Protein AF-G4ZE97-F1 (afdb_monomer_lite)

Structure (mmCIF, N/CA/C/O backbone):
data_AF-G4ZE97-F1
#
_entry.id   AF-G4ZE97-F1
#
loop_
_atom_site.group_PDB
_atom_site.id
_atom_site.type_symbol
_atom_site.label_atom_id
_atom_site.label_alt_id
_atom_site.label_comp_id
_atom_site.label_asym_id
_atom_site.label_entity_id
_atom_site.label_seq_id
_atom_site.pdbx_PDB_ins_code
_atom_site.Cartn_x
_atom_site.Cartn_y
_atom_site.Cartn_z
_atom_site.occupancy
_atom_site.B_iso_or_equiv
_atom_site.auth_seq_id
_atom_site.auth_comp_id
_atom_site.auth_asym_id
_atom_site.auth_atom_id
_atom_site.pdbx_PDB_model_num
ATOM 1 N N . GLU A 1 1 ? 15.556 -15.487 -11.715 1.00 50.19 1 GLU A N 1
ATOM 2 C CA . GLU A 1 1 ? 15.841 -15.168 -13.127 1.00 50.19 1 GLU A CA 1
ATOM 3 C C . GLU A 1 1 ? 17.042 -14.242 -13.158 1.00 50.19 1 GLU A C 1
ATOM 5 O O . GLU A 1 1 ? 17.105 -13.335 -12.333 1.00 50.19 1 GLU A O 1
ATOM 10 N N . THR A 1 2 ? 18.042 -14.545 -13.981 1.00 65.00 2 THR A N 1
ATOM 11 C CA . THR A 1 2 ? 19.244 -13.715 -14.138 1.00 65.00 2 THR A CA 1
ATOM 12 C C . THR A 1 2 ? 19.065 -12.788 -15.335 1.00 65.00 2 THR A C 1
ATOM 14 O O . THR A 1 2 ? 18.275 -13.066 -16.232 1.00 65.00 2 THR A O 1
ATOM 17 N N . VAL A 1 3 ? 19.810 -11.684 -15.365 1.00 70.75 3 VAL A N 1
ATOM 18 C CA . VAL A 1 3 ? 19.768 -10.701 -16.467 1.00 70.75 3 VAL A CA 1
ATOM 19 C C . VAL A 1 3 ? 20.114 -11.340 -17.825 1.00 70.75 3 VAL A C 1
ATOM 21 O O . VAL A 1 3 ? 19.690 -10.852 -18.866 1.00 70.75 3 VAL A O 1
ATOM 24 N N . ASP A 1 4 ? 20.820 -12.473 -17.800 1.00 76.44 4 ASP A N 1
ATOM 25 C CA . ASP A 1 4 ? 21.228 -13.247 -18.976 1.00 76.44 4 ASP A CA 1
ATOM 26 C C . ASP A 1 4 ? 20.068 -13.958 -19.694 1.00 76.44 4 ASP A C 1
ATOM 28 O O . ASP A 1 4 ? 20.232 -14.378 -20.837 1.00 76.44 4 ASP A O 1
ATOM 32 N N . SER A 1 5 ? 18.897 -14.109 -19.061 1.00 87.25 5 SER A N 1
ATOM 33 C CA . SER A 1 5 ? 17.724 -14.733 -19.696 1.00 87.25 5 SER A CA 1
ATOM 34 C C . SER A 1 5 ? 16.816 -13.741 -20.431 1.00 87.25 5 SER A C 1
ATOM 36 O O . SER A 1 5 ? 15.725 -14.123 -20.853 1.00 87.25 5 SER A O 1
ATOM 38 N N . LEU A 1 6 ? 17.217 -12.472 -20.553 1.00 86.81 6 LEU A N 1
ATOM 39 C CA . LEU A 1 6 ? 16.412 -11.439 -21.205 1.00 86.81 6 LEU A CA 1
ATOM 40 C C . LEU A 1 6 ? 16.448 -11.579 -22.730 1.00 86.81 6 LEU A C 1
ATOM 42 O O . LEU A 1 6 ? 17.508 -11.744 -23.333 1.00 86.81 6 LEU A O 1
ATOM 46 N N . SER A 1 7 ? 15.283 -11.463 -23.368 1.00 91.94 7 SER A N 1
ATOM 47 C CA . SER A 1 7 ? 15.202 -11.398 -24.826 1.00 91.94 7 SER A CA 1
ATOM 48 C C . SER A 1 7 ? 15.665 -10.033 -25.346 1.00 91.94 7 SER A C 1
ATOM 50 O O . SER A 1 7 ? 15.654 -9.029 -24.634 1.00 91.94 7 SER A O 1
ATOM 52 N N . GLU A 1 8 ? 16.011 -9.954 -26.631 1.00 91.06 8 GLU A N 1
ATOM 53 C CA . GLU A 1 8 ? 16.383 -8.689 -27.284 1.00 91.06 8 GLU A CA 1
ATOM 54 C C . GLU A 1 8 ? 15.276 -7.621 -27.171 1.00 91.06 8 GLU A C 1
ATOM 56 O O . GLU A 1 8 ? 15.547 -6.429 -26.988 1.00 91.06 8 GLU A O 1
ATOM 61 N N . LYS A 1 9 ? 14.010 -8.056 -27.192 1.00 89.50 9 LYS A N 1
ATOM 62 C CA . LYS A 1 9 ? 12.850 -7.192 -26.949 1.00 89.50 9 LYS A CA 1
ATOM 63 C C . LYS A 1 9 ? 12.836 -6.651 -25.519 1.00 89.50 9 LYS A C 1
ATOM 65 O O . LYS A 1 9 ? 12.545 -5.471 -25.329 1.00 89.50 9 LYS A O 1
ATOM 70 N N . ASP A 1 10 ? 13.164 -7.479 -24.531 1.00 88.94 10 ASP A N 1
ATOM 71 C CA . ASP A 1 10 ? 13.224 -7.051 -23.130 1.00 88.94 10 ASP A CA 1
ATOM 72 C C . ASP A 1 10 ? 14.330 -6.016 -22.932 1.00 88.94 10 ASP A C 1
ATOM 74 O O . ASP A 1 10 ? 14.090 -4.970 -22.337 1.00 88.94 10 ASP A O 1
ATOM 78 N N . ILE A 1 11 ? 15.507 -6.249 -23.519 1.00 87.00 11 ILE A N 1
ATOM 79 C CA . ILE A 1 11 ? 16.643 -5.318 -23.472 1.00 87.00 11 ILE A CA 1
ATOM 80 C C . ILE A 1 11 ? 16.280 -3.973 -24.118 1.00 87.00 11 ILE A C 1
ATOM 82 O O . ILE A 1 11 ? 16.562 -2.913 -23.552 1.00 87.00 11 ILE A O 1
ATOM 86 N N . THR A 1 12 ? 15.611 -4.006 -25.274 1.00 91.88 12 THR A N 1
ATOM 87 C CA . THR A 1 12 ? 15.180 -2.800 -26.001 1.00 91.88 12 THR A CA 1
ATOM 88 C C . THR A 1 12 ? 14.204 -1.958 -25.180 1.00 91.88 12 THR A C 1
ATOM 90 O O . THR A 1 12 ? 14.267 -0.732 -25.221 1.00 91.88 12 THR A O 1
ATOM 93 N N . ASN A 1 13 ? 13.339 -2.600 -24.393 1.00 87.25 13 ASN A N 1
ATOM 94 C CA . ASN A 1 13 ? 12.408 -1.908 -23.503 1.00 87.25 13 ASN A CA 1
ATOM 95 C C . ASN A 1 13 ? 13.074 -1.435 -22.200 1.00 87.25 13 ASN A C 1
ATOM 97 O O . ASN A 1 13 ? 12.730 -0.375 -21.680 1.00 87.25 13 ASN A O 1
ATOM 101 N N . LEU A 1 14 ? 14.028 -2.202 -21.665 1.00 86.38 14 LEU A N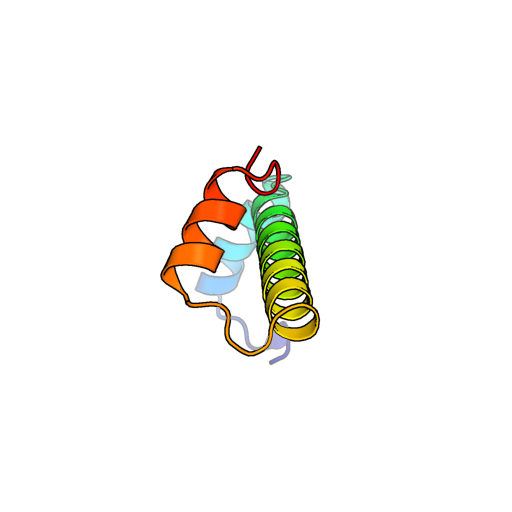 1
ATOM 102 C CA . LEU A 1 14 ? 14.662 -1.918 -20.377 1.00 86.38 14 LEU A CA 1
ATOM 103 C C . LEU A 1 14 ? 15.630 -0.730 -20.454 1.00 86.38 14 LEU A C 1
ATOM 105 O O . LEU A 1 14 ? 15.701 0.066 -19.521 1.00 86.38 14 LEU A O 1
ATOM 109 N N . LYS A 1 15 ? 16.348 -0.573 -21.571 1.00 88.31 15 LYS A N 1
ATOM 110 C CA . LYS A 1 15 ? 17.307 0.522 -21.770 1.00 88.31 15 LYS A CA 1
ATOM 111 C C . LYS A 1 15 ? 16.700 1.927 -21.584 1.00 88.31 15 LYS A C 1
ATOM 113 O O . LYS A 1 15 ? 17.193 2.651 -20.721 1.00 88.31 15 LYS A O 1
ATOM 118 N N . PRO A 1 16 ? 15.628 2.326 -22.296 1.00 89.31 16 PRO A N 1
ATOM 119 C CA . PRO A 1 16 ? 15.019 3.639 -22.094 1.00 89.31 16 PRO A CA 1
ATOM 120 C C . PRO A 1 16 ? 14.418 3.794 -20.691 1.00 89.31 16 PRO A C 1
ATOM 122 O O . PRO A 1 16 ? 14.408 4.898 -20.157 1.00 89.31 16 PRO A O 1
ATOM 125 N N . ALA A 1 17 ? 13.961 2.707 -20.055 1.00 84.62 17 ALA A N 1
ATOM 126 C CA . ALA A 1 17 ? 13.492 2.757 -18.672 1.00 84.62 17 ALA A CA 1
ATOM 127 C C . ALA A 1 17 ? 14.632 3.098 -17.695 1.00 84.62 17 ALA A C 1
ATOM 129 O O . ALA A 1 17 ? 14.447 3.950 -16.827 1.00 84.62 17 ALA A O 1
ATOM 130 N N . LEU A 1 18 ? 15.819 2.506 -17.868 1.00 84.62 18 LEU A N 1
ATOM 131 C CA . LEU A 1 18 ? 17.012 2.826 -17.072 1.00 84.62 18 LEU A CA 1
ATOM 132 C C . LEU A 1 18 ? 17.514 4.257 -17.322 1.00 84.62 18 LEU A C 1
ATOM 134 O O . LEU A 1 18 ? 17.949 4.928 -16.391 1.00 84.62 18 LEU A O 1
ATOM 138 N N . GLU A 1 19 ? 17.422 4.739 -18.561 1.00 90.44 19 GLU A N 1
ATOM 139 C CA . GLU A 1 19 ? 17.830 6.099 -18.941 1.00 90.44 19 GLU A CA 1
ATOM 140 C C . GLU A 1 19 ? 16.809 7.174 -18.529 1.00 90.44 19 GLU A C 1
ATOM 142 O O . GLU A 1 19 ? 17.158 8.349 -18.435 1.00 90.44 19 GLU A O 1
ATOM 147 N N . SER A 1 20 ? 15.558 6.794 -18.241 1.00 89.00 20 SER A N 1
ATOM 148 C CA . SER A 1 20 ? 14.457 7.732 -17.965 1.00 89.00 20 SER A CA 1
ATOM 149 C C . SER A 1 20 ? 14.618 8.574 -16.693 1.00 89.00 20 SER A C 1
ATOM 151 O O . SER A 1 20 ? 13.796 9.460 -16.455 1.00 89.00 20 SER A O 1
ATOM 153 N N . ASN A 1 21 ? 15.629 8.293 -15.858 1.00 85.81 21 ASN A N 1
ATOM 154 C CA . ASN A 1 21 ? 15.813 8.879 -14.522 1.00 85.81 21 ASN A CA 1
ATOM 155 C C . ASN A 1 21 ? 14.525 8.833 -13.668 1.00 85.81 21 ASN A C 1
ATOM 157 O O . ASN A 1 21 ? 14.287 9.686 -12.814 1.00 85.81 21 ASN A O 1
ATOM 161 N N . SER A 1 22 ? 13.656 7.857 -13.947 1.00 86.75 22 SER A N 1
ATOM 162 C CA . SER A 1 22 ? 12.358 7.723 -13.302 1.00 86.75 22 SER A CA 1
ATOM 163 C C . SER A 1 22 ? 12.503 7.028 -11.958 1.00 86.75 22 SER A C 1
ATOM 165 O O . SER A 1 22 ? 13.062 5.936 -11.856 1.00 86.75 22 SER A O 1
ATOM 167 N N . THR A 1 23 ? 11.926 7.630 -10.925 1.00 89.00 23 THR A N 1
ATOM 168 C CA . THR A 1 23 ? 11.795 7.034 -9.591 1.00 89.00 23 THR A CA 1
ATOM 169 C C . THR A 1 23 ? 10.481 6.278 -9.420 1.00 89.00 23 THR A C 1
ATOM 171 O O . THR A 1 23 ? 10.268 5.664 -8.381 1.00 89.00 23 THR A O 1
ATOM 174 N N . CYS A 1 24 ? 9.620 6.246 -10.446 1.00 87.56 24 CYS A N 1
ATOM 175 C CA . CYS A 1 24 ? 8.249 5.740 -10.360 1.00 87.56 24 CYS A CA 1
ATOM 176 C C . CYS A 1 24 ? 8.152 4.349 -9.714 1.00 87.56 24 CYS A C 1
ATOM 178 O O . CYS A 1 24 ? 7.347 4.152 -8.808 1.00 87.56 24 CYS A O 1
ATOM 180 N N . GLY A 1 25 ? 8.994 3.392 -10.122 1.00 88.00 25 GLY A N 1
ATOM 181 C CA . GLY A 1 25 ? 8.981 2.045 -9.541 1.00 88.00 25 GLY A CA 1
ATOM 182 C C . GLY A 1 25 ? 9.379 2.023 -8.061 1.00 88.00 25 GLY A C 1
ATOM 183 O O . GLY A 1 25 ? 8.761 1.320 -7.260 1.00 88.00 25 GLY A O 1
ATOM 184 N N . PHE A 1 26 ? 10.380 2.821 -7.686 1.00 89.56 26 PHE A N 1
ATOM 185 C CA . PHE A 1 26 ? 10.814 2.967 -6.298 1.00 89.56 26 PHE A CA 1
ATOM 186 C C . PHE A 1 26 ? 9.738 3.651 -5.443 1.00 89.56 26 PHE A C 1
ATOM 188 O O . PHE A 1 26 ? 9.400 3.149 -4.372 1.00 89.5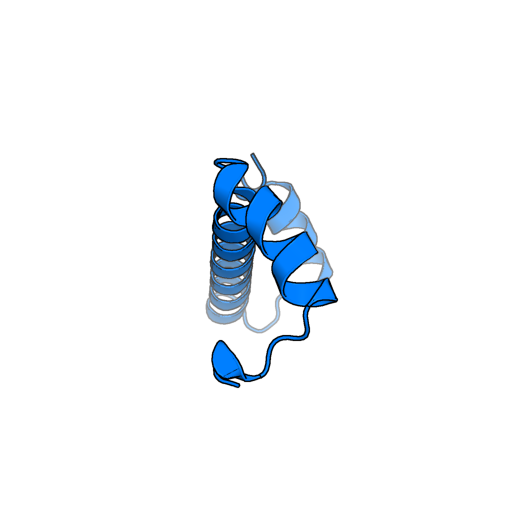6 26 PHE A O 1
ATOM 195 N N . ASP A 1 27 ? 9.152 4.739 -5.939 1.00 90.81 27 ASP A N 1
ATOM 196 C CA . ASP A 1 27 ? 8.106 5.492 -5.244 1.00 90.81 27 ASP A CA 1
ATOM 197 C C . ASP A 1 27 ? 6.843 4.644 -5.056 1.00 90.81 27 ASP A C 1
ATOM 199 O O . ASP A 1 27 ? 6.285 4.590 -3.960 1.00 90.81 27 ASP A O 1
ATOM 203 N N . MET A 1 28 ? 6.444 3.888 -6.085 1.00 91.88 28 MET A N 1
ATOM 204 C CA . MET A 1 28 ? 5.322 2.948 -6.010 1.00 91.88 28 MET A CA 1
ATOM 205 C C . MET A 1 28 ? 5.574 1.831 -4.999 1.00 91.88 28 MET A C 1
ATOM 207 O O . MET A 1 28 ? 4.684 1.498 -4.214 1.00 91.88 28 MET A O 1
ATOM 211 N N . LYS A 1 29 ? 6.788 1.265 -4.972 1.00 93.56 29 LYS A N 1
ATOM 212 C CA . LYS A 1 29 ? 7.158 0.273 -3.957 1.00 93.56 29 LYS A CA 1
ATOM 213 C C . LYS A 1 29 ? 7.078 0.869 -2.552 1.00 93.56 29 LYS A C 1
ATOM 215 O O . LYS A 1 29 ? 6.508 0.247 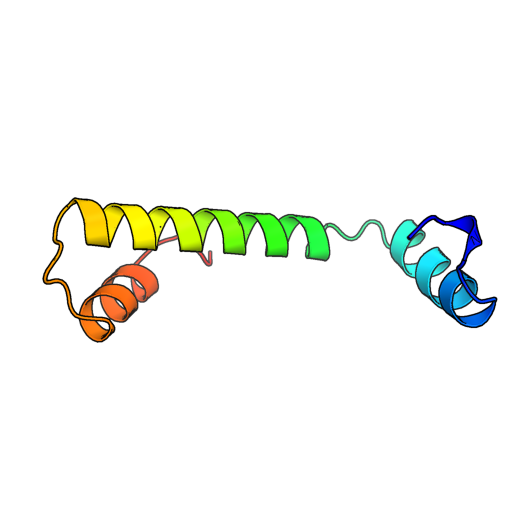-1.660 1.00 93.56 29 LYS A O 1
ATOM 220 N N . ARG A 1 30 ? 7.621 2.070 -2.355 1.00 92.12 30 ARG A N 1
ATOM 221 C CA . ARG A 1 30 ? 7.602 2.754 -1.060 1.00 92.12 30 ARG A CA 1
ATOM 222 C C . ARG A 1 30 ? 6.173 3.033 -0.585 1.00 92.12 30 ARG A C 1
ATOM 224 O O . ARG A 1 30 ? 5.867 2.788 0.580 1.00 92.12 30 ARG A O 1
ATOM 231 N N . LEU A 1 31 ? 5.297 3.494 -1.480 1.00 92.44 31 LEU A N 1
ATOM 232 C CA . LEU A 1 31 ? 3.882 3.732 -1.186 1.00 92.44 31 LEU A CA 1
ATOM 233 C C . LEU A 1 31 ? 3.156 2.443 -0.773 1.00 92.44 31 LEU A C 1
ATOM 235 O O . LEU A 1 31 ? 2.391 2.442 0.198 1.00 92.44 31 LEU A O 1
ATOM 239 N N . LEU A 1 32 ? 3.419 1.343 -1.484 1.00 94.19 32 LEU A N 1
ATOM 240 C CA . LEU A 1 32 ? 2.878 0.025 -1.159 1.00 94.19 32 LEU A CA 1
ATOM 241 C C . LEU A 1 32 ? 3.345 -0.449 0.223 1.00 94.19 32 LEU A C 1
ATOM 243 O O . LEU A 1 32 ? 2.517 -0.858 1.037 1.00 94.19 32 LEU A O 1
ATOM 247 N N . ASP A 1 33 ? 4.647 -0.361 0.497 1.00 95.31 33 ASP A N 1
ATOM 248 C CA . ASP A 1 33 ? 5.237 -0.795 1.766 1.00 95.31 33 ASP A CA 1
ATOM 249 C C . ASP A 1 33 ? 4.649 0.008 2.944 1.00 95.31 33 ASP A C 1
ATOM 251 O O . ASP A 1 33 ? 4.240 -0.569 3.954 1.00 95.31 33 ASP A O 1
ATOM 255 N N . HIS A 1 34 ? 4.521 1.333 2.802 1.00 93.94 34 HIS A N 1
ATOM 256 C CA . HIS A 1 34 ? 3.885 2.180 3.814 1.00 93.94 34 HIS A CA 1
ATOM 257 C C . HIS A 1 34 ? 2.415 1.804 4.035 1.00 93.94 34 HIS A C 1
ATOM 259 O O . HIS A 1 34 ? 1.993 1.620 5.175 1.00 93.94 34 HIS A O 1
ATOM 265 N N . THR A 1 35 ? 1.647 1.643 2.953 1.00 94.31 35 THR A N 1
ATOM 266 C CA . THR A 1 35 ? 0.229 1.256 3.010 1.00 94.31 35 THR A CA 1
ATOM 267 C C . THR A 1 35 ? 0.046 -0.053 3.769 1.00 94.31 35 THR A C 1
ATOM 269 O O . THR A 1 35 ? -0.794 -0.147 4.666 1.00 94.31 35 THR A O 1
ATOM 272 N N . TRP A 1 36 ? 0.866 -1.054 3.446 1.00 95.94 36 TRP A N 1
ATOM 273 C CA . TRP A 1 36 ? 0.825 -2.359 4.092 1.00 95.94 36 TRP A CA 1
ATOM 274 C C . TRP A 1 36 ? 1.079 -2.263 5.600 1.00 95.94 36 TRP A C 1
ATOM 276 O O . TRP A 1 36 ? 0.303 -2.798 6.396 1.00 95.94 36 TRP A O 1
ATOM 286 N N . LEU A 1 37 ? 2.134 -1.545 5.998 1.00 96.38 37 LEU A N 1
ATOM 287 C CA . LEU A 1 37 ? 2.485 -1.358 7.407 1.00 96.38 37 LEU A CA 1
ATOM 288 C C . LEU A 1 37 ? 1.386 -0.624 8.180 1.00 96.38 37 LEU A C 1
ATOM 290 O O . LEU A 1 37 ? 1.055 -1.023 9.295 1.00 96.38 37 LEU A O 1
ATOM 294 N N . THR A 1 38 ? 0.774 0.402 7.587 1.00 95.75 38 THR A N 1
ATOM 295 C CA . THR A 1 38 ? -0.334 1.129 8.217 1.00 95.75 38 THR A CA 1
ATOM 296 C C . THR A 1 38 ? -1.544 0.228 8.445 1.00 95.75 38 THR A C 1
ATOM 298 O O . THR A 1 38 ? -2.094 0.210 9.545 1.00 95.75 38 THR A O 1
ATOM 301 N N . VAL A 1 39 ? -1.946 -0.567 7.449 1.00 96.88 39 VAL A N 1
ATOM 302 C CA . VAL A 1 39 ? -3.063 -1.515 7.600 1.00 96.88 39 VAL A CA 1
ATOM 303 C C . VAL A 1 39 ? -2.758 -2.566 8.671 1.00 96.88 39 VAL A C 1
ATOM 305 O O . VAL A 1 39 ? -3.6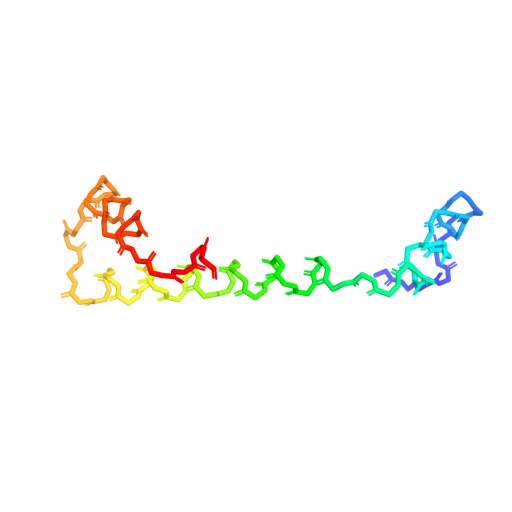33 -2.894 9.477 1.00 96.88 39 VAL A O 1
ATOM 308 N N . ALA A 1 40 ? -1.527 -3.082 8.704 1.00 97.81 40 ALA A N 1
ATOM 309 C CA . ALA A 1 40 ? -1.098 -4.043 9.715 1.00 97.81 40 ALA A CA 1
ATOM 310 C C . ALA A 1 40 ? -1.181 -3.454 11.132 1.00 97.81 40 ALA A C 1
ATOM 312 O O . ALA A 1 40 ? -1.713 -4.103 12.034 1.00 97.81 40 ALA A O 1
ATOM 313 N N . GLU A 1 41 ? -0.733 -2.212 11.320 1.00 97.31 41 GLU A N 1
ATOM 314 C CA . GLU A 1 41 ? -0.794 -1.530 12.614 1.00 97.31 41 GLU A CA 1
ATOM 315 C C . GLU A 1 41 ? -2.236 -1.256 13.062 1.00 97.31 41 GLU A C 1
ATOM 317 O O . GLU A 1 41 ? -2.578 -1.503 14.219 1.00 97.31 41 GLU A O 1
ATOM 322 N N . LEU A 1 42 ? -3.118 -0.836 12.148 1.00 97.50 42 LEU A N 1
ATOM 323 C CA . LEU A 1 42 ? -4.540 -0.638 12.453 1.00 97.50 42 LEU A CA 1
ATOM 324 C C . LEU A 1 42 ? -5.198 -1.933 12.947 1.00 97.50 42 LEU A C 1
ATOM 326 O O . LEU A 1 42 ? -5.924 -1.915 13.941 1.00 97.50 42 LEU A O 1
ATOM 330 N N . ARG A 1 43 ? -4.903 -3.066 12.298 1.00 98.31 43 ARG A N 1
ATOM 331 C CA . ARG A 1 43 ? -5.396 -4.387 12.722 1.00 98.31 43 ARG A CA 1
ATOM 332 C C . ARG A 1 43 ? -4.774 -4.850 14.039 1.00 98.31 43 ARG A C 1
ATOM 334 O O . ARG A 1 43 ? -5.444 -5.523 14.815 1.00 98.31 43 ARG A O 1
ATOM 341 N N . ARG A 1 44 ? -3.519 -4.489 14.319 1.00 98.38 44 ARG A N 1
ATOM 342 C CA . ARG A 1 44 ? -2.861 -4.790 15.600 1.00 98.38 44 ARG A CA 1
ATOM 343 C C . ARG A 1 44 ? -3.506 -4.023 16.757 1.00 98.38 44 ARG A C 1
ATOM 345 O O . ARG A 1 44 ? -3.718 -4.598 17.821 1.00 98.38 44 ARG A O 1
ATOM 352 N N . LEU A 1 45 ? -3.807 -2.739 16.554 1.00 98.25 45 LEU A N 1
ATOM 353 C CA . LEU A 1 45 ? -4.445 -1.872 17.551 1.00 98.25 45 LEU A CA 1
ATOM 354 C C . LEU A 1 45 ? -5.923 -2.212 17.760 1.00 98.25 45 LEU A C 1
ATOM 356 O O . LEU A 1 45 ? -6.415 -2.145 18.884 1.00 98.25 45 LEU A O 1
ATOM 360 N N . ASN A 1 46 ? -6.626 -2.583 16.689 1.00 98.25 46 ASN A N 1
ATOM 361 C CA . ASN A 1 46 ? -8.025 -2.981 16.734 1.00 98.25 46 ASN A CA 1
ATOM 362 C C . ASN A 1 46 ? -8.270 -4.210 15.838 1.00 98.25 46 ASN A C 1
ATOM 364 O O . ASN A 1 46 ? -8.598 -4.052 14.660 1.00 98.25 46 ASN A O 1
ATOM 368 N N . PRO A 1 47 ? -8.180 -5.436 16.387 1.00 97.81 47 PRO A N 1
ATOM 369 C CA . PRO A 1 47 ? -8.378 -6.666 15.615 1.00 97.81 47 PRO A CA 1
ATOM 370 C C . PRO A 1 47 ? -9.766 -6.806 14.977 1.00 97.81 47 PRO A C 1
ATOM 372 O O . PRO A 1 47 ? -9.917 -7.549 14.011 1.00 97.81 47 PRO A O 1
ATOM 375 N N . GLY A 1 48 ? -10.776 -6.108 15.507 1.00 98.31 48 GLY A N 1
ATOM 376 C CA . GLY A 1 48 ? -12.150 -6.126 15.000 1.00 98.31 48 GLY A CA 1
ATOM 377 C C . GLY A 1 48 ? -12.477 -5.001 14.016 1.00 98.31 48 GLY A C 1
ATOM 378 O O . GLY A 1 48 ? -13.644 -4.833 13.665 1.00 98.31 48 GLY A O 1
ATOM 379 N N . ILE A 1 49 ? -11.495 -4.191 13.603 1.00 98.44 49 ILE A N 1
ATOM 380 C CA . ILE A 1 49 ? -11.734 -3.096 12.660 1.00 98.44 49 ILE A CA 1
ATOM 381 C C . ILE A 1 49 ? -12.246 -3.637 11.314 1.00 98.44 49 ILE A C 1
ATOM 383 O O . ILE A 1 49 ? -11.679 -4.569 10.743 1.00 98.44 49 ILE A O 1
ATOM 387 N N . SER A 1 50 ? -13.324 -3.044 10.794 1.00 98.44 50 SER A N 1
ATOM 388 C CA . SER A 1 50 ? -13.841 -3.388 9.469 1.00 98.44 50 SER A CA 1
ATOM 389 C C . SER A 1 50 ? -12.934 -2.846 8.363 1.00 98.44 50 SER A C 1
ATOM 391 O O . SER A 1 50 ? -12.250 -1.832 8.530 1.00 98.44 50 SER A O 1
ATOM 393 N N . GLU A 1 51 ? -12.958 -3.492 7.198 1.00 97.69 51 GLU A N 1
ATOM 394 C CA . GLU A 1 51 ? -12.219 -3.005 6.030 1.00 97.69 51 GLU A CA 1
ATOM 395 C C . GLU A 1 51 ? -12.666 -1.605 5.597 1.00 97.69 51 GLU A C 1
ATOM 397 O O . GLU A 1 51 ? -11.824 -0.787 5.231 1.00 97.69 51 GLU A O 1
ATOM 402 N N . ASP A 1 52 ? -13.961 -1.299 5.695 1.00 98.12 52 ASP A N 1
ATOM 403 C CA . ASP A 1 52 ? -14.498 0.021 5.352 1.00 98.12 52 ASP A CA 1
ATOM 404 C C . ASP A 1 52 ? -13.912 1.116 6.247 1.00 98.12 52 ASP A C 1
ATOM 406 O O . ASP A 1 52 ? -13.487 2.161 5.756 1.00 98.12 52 ASP A O 1
ATOM 410 N N . ASN A 1 53 ? -13.791 0.853 7.551 1.00 98.00 53 ASN A N 1
ATOM 411 C CA . ASN A 1 53 ? -13.166 1.796 8.474 1.00 98.00 53 ASN A CA 1
ATOM 412 C C . ASN A 1 53 ? -11.674 1.975 8.175 1.00 98.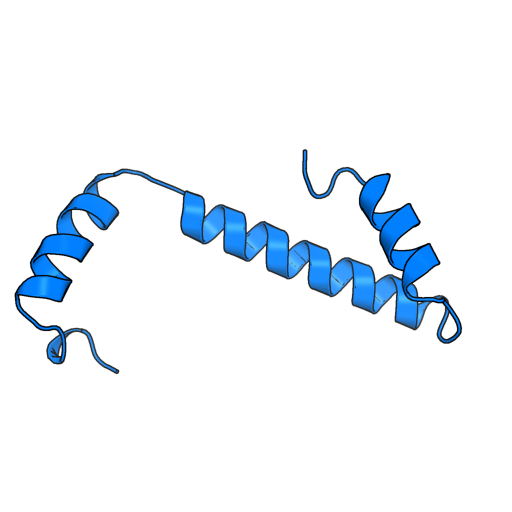00 53 ASN A C 1
ATOM 414 O O . ASN A 1 53 ? -11.182 3.102 8.216 1.00 98.00 53 ASN A O 1
ATOM 418 N N . ILE A 1 54 ? -10.958 0.900 7.819 1.00 96.94 54 ILE A N 1
ATOM 419 C CA . ILE A 1 54 ? -9.565 1.009 7.356 1.00 96.94 54 ILE A CA 1
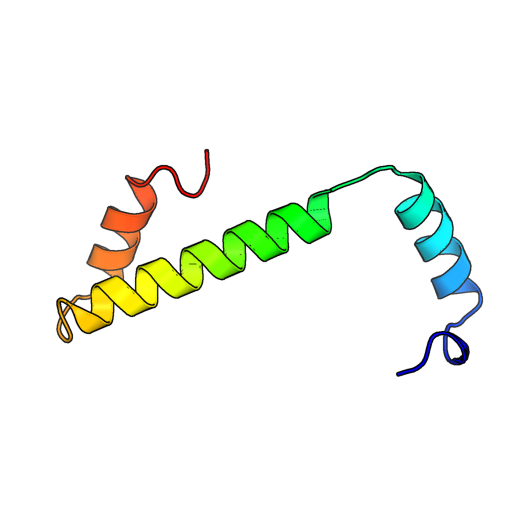ATOM 420 C C . ILE A 1 54 ? -9.491 1.913 6.118 1.00 96.94 54 ILE A C 1
ATOM 422 O O . ILE A 1 54 ? -8.665 2.823 6.091 1.00 96.94 54 ILE A O 1
ATOM 426 N N . ARG A 1 55 ? -10.359 1.716 5.114 1.00 94.94 55 ARG A N 1
ATOM 427 C CA . ARG A 1 55 ? -10.382 2.548 3.894 1.00 94.94 55 ARG A CA 1
ATOM 428 C C . ARG A 1 55 ? -10.653 4.018 4.206 1.00 94.94 55 ARG A C 1
ATOM 430 O O . ARG A 1 55 ? -9.968 4.873 3.652 1.00 94.94 55 ARG A O 1
ATOM 437 N N . VAL A 1 56 ? -11.596 4.316 5.104 1.00 95.94 56 VAL A N 1
ATOM 438 C CA . VAL A 1 56 ? -11.881 5.695 5.539 1.00 95.94 56 VAL A CA 1
ATOM 439 C C . VAL A 1 56 ? -10.648 6.321 6.191 1.00 95.94 56 VAL A C 1
ATOM 441 O O . VAL A 1 56 ? -10.225 7.394 5.764 1.00 95.94 56 VAL A O 1
ATOM 444 N N . ILE A 1 57 ? -10.018 5.640 7.153 1.00 95.31 57 ILE A N 1
ATOM 445 C CA . ILE A 1 57 ? -8.803 6.136 7.824 1.00 95.31 57 ILE A CA 1
ATOM 446 C C . ILE A 1 57 ? -7.675 6.367 6.811 1.00 95.31 57 ILE A C 1
ATOM 448 O O . ILE A 1 57 ? -7.039 7.419 6.816 1.00 95.31 57 ILE A O 1
ATOM 452 N N . MET A 1 58 ? -7.450 5.413 5.906 1.00 93.00 58 MET A N 1
ATOM 453 C CA . MET A 1 58 ? -6.445 5.538 4.852 1.00 93.00 58 MET A CA 1
ATOM 454 C C . MET A 1 58 ? -6.716 6.730 3.929 1.00 93.00 58 MET A C 1
ATOM 456 O O . MET A 1 58 ? -5.785 7.467 3.614 1.00 93.00 58 MET A O 1
ATOM 460 N N . SER A 1 59 ? -7.974 6.960 3.539 1.00 92.25 59 SER A N 1
ATOM 461 C CA . SER A 1 59 ? -8.361 8.084 2.672 1.00 92.25 59 SER A CA 1
ATOM 462 C C . SER A 1 59 ? -8.116 9.460 3.299 1.00 92.25 59 SER A C 1
ATOM 464 O O . SER A 1 59 ? -7.953 10.441 2.583 1.00 92.25 59 SER A O 1
ATOM 466 N N . GLN A 1 60 ? -8.075 9.526 4.631 1.00 92.81 60 GLN A N 1
ATOM 467 C CA . GLN A 1 60 ? -7.807 10.744 5.398 1.00 92.81 60 GLN A CA 1
ATOM 468 C C . GLN A 1 60 ? -6.319 10.905 5.746 1.00 92.81 60 GLN A C 1
ATOM 470 O O . GLN A 1 60 ? -5.929 11.906 6.344 1.00 92.81 60 GLN A O 1
ATOM 475 N N . SER A 1 61 ? -5.488 9.915 5.415 1.00 89.31 61 SER A N 1
ATOM 476 C CA . SER A 1 61 ? -4.059 9.928 5.712 1.00 89.31 61 SER A CA 1
ATOM 477 C C . SER A 1 61 ? -3.255 10.647 4.628 1.00 89.31 61 SER A C 1
ATOM 479 O O . SER A 1 61 ? -3.634 10.676 3.460 1.00 89.31 61 SER A O 1
ATOM 481 N N . ASN A 1 62 ? -2.073 11.136 4.998 1.00 88.06 62 ASN A N 1
ATOM 482 C CA . ASN A 1 62 ? -1.124 11.741 4.060 1.00 88.06 62 ASN A CA 1
ATOM 483 C C . ASN A 1 62 ? -0.254 10.695 3.334 1.00 88.06 62 ASN A C 1
ATOM 485 O O . ASN A 1 62 ? 0.834 11.026 2.877 1.00 88.06 62 ASN A O 1
ATOM 489 N N . LEU A 1 63 ? -0.670 9.421 3.274 1.00 82.31 63 LEU A N 1
ATOM 490 C CA . LEU A 1 63 ? 0.130 8.382 2.613 1.00 82.31 63 LEU A CA 1
ATOM 491 C C . LEU A 1 63 ? 0.230 8.581 1.096 1.00 82.31 63 LEU A C 1
ATOM 493 O O . LEU A 1 63 ? 1.211 8.141 0.512 1.00 82.31 63 LEU A O 1
ATOM 497 N N . VAL A 1 64 ? -0.777 9.199 0.473 1.00 65.38 64 VAL A N 1
ATOM 498 C CA . VAL A 1 64 ? -0.898 9.353 -0.991 1.00 65.38 64 VAL A CA 1
ATOM 499 C C . VAL A 1 64 ? -0.737 10.822 -1.424 1.00 65.38 64 VAL A C 1
ATOM 501 O O . VAL A 1 64 ? -1.289 11.226 -2.444 1.00 65.38 64 VAL A O 1
ATOM 504 N N . LEU A 1 65 ? -0.032 11.638 -0.632 1.00 55.50 65 LEU A N 1
ATOM 505 C CA . LEU A 1 65 ? 0.250 13.047 -0.945 1.00 55.50 65 LEU A CA 1
ATOM 506 C C . LEU A 1 65 ? 1.701 13.254 -1.379 1.00 55.50 65 LEU A C 1
ATOM 508 O O . LEU A 1 65 ? 2.599 12.696 -0.708 1.00 55.50 65 LEU A O 1
#

pLDDT: mean 89.87, std 9.7, range [50.19, 98.44]

Organism: Phytophthora sojae (strain P6497) (NCBI:txid1094619)

Foldseek 3Di:
DDPVPDDPVRVVVVVVVVVVPDCVVVLVVVLVVVLVVLVVVVCVVPVPDDPVNSVVVVVPDPSPD

Radius of gyration: 18.27 Å; chains: 1; bounding box: 36×28×45 Å

Sequence (65 aa):
ETVDSLSEKDITNLKPALESNSTCGFDMKRLLDHTWLTVAELRRLNPGISEDNIRVIMSQSNLVL

Secondary structure (DSSP, 8-state):
--GGG--HHHHHHHHHHHHTT--HHHHHHHHHHHHHHHHHHHHHH-TT--HHHHHHHHHTSGGG-